Protein AF-A0A1Y2T553-F1 (afdb_monomer_lite)

Foldseek 3Di:
DAADDDKDWDWDADPPPRFIWIWIDGHPDIFTAADPVQVPDQDDDPVNPDADAVQRVQVQQARPVRGDGGQAGSNDDAFDKHKHKAFFQAWDADPVQQKIWGWGADPVRDTDTAIAHHDCPVPDGGGDIFMWMWGWHDHNNRGTDTPQVVCCVVVVGGYHRVVTGDD

Radius of gyration: 16.82 Å; chains: 1; bounding box: 37×35×46 Å

Structure (mmCIF, N/CA/C/O backbone):
data_AF-A0A1Y2T553-F1
#
_entry.id   AF-A0A1Y2T553-F1
#
loop_
_atom_site.group_PDB
_atom_site.id
_atom_site.type_symbol
_atom_site.label_atom_id
_atom_site.label_alt_id
_atom_site.label_comp_id
_atom_site.label_asym_id
_atom_site.label_entity_id
_atom_site.label_seq_id
_atom_site.pdbx_PDB_ins_code
_atom_site.Cartn_x
_atom_site.Cartn_y
_atom_site.Cartn_z
_atom_site.occupancy
_atom_site.B_iso_or_equiv
_atom_site.auth_seq_id
_atom_site.auth_comp_id
_atom_site.auth_asym_id
_atom_site.auth_atom_id
_atom_site.pdbx_PDB_model_num
ATOM 1 N N . MET A 1 1 ? 8.864 -17.527 -0.844 1.00 44.66 1 MET A N 1
ATOM 2 C CA . MET A 1 1 ? 8.973 -18.621 -1.844 1.00 44.66 1 MET A CA 1
ATOM 3 C C . MET A 1 1 ? 9.133 -17.914 -3.180 1.00 44.66 1 MET A C 1
ATOM 5 O O . MET A 1 1 ? 8.291 -17.077 -3.463 1.00 44.66 1 MET A O 1
ATOM 9 N N . VAL A 1 2 ? 10.220 -18.113 -3.931 1.00 52.53 2 VAL A N 1
ATOM 10 C CA . VAL A 1 2 ? 10.391 -17.412 -5.221 1.00 52.53 2 VAL A CA 1
ATOM 11 C C . VAL A 1 2 ? 9.337 -17.953 -6.202 1.00 52.53 2 VAL A C 1
ATOM 13 O O . VAL A 1 2 ? 9.179 -19.175 -6.240 1.00 52.53 2 VAL A O 1
ATOM 16 N N . PRO A 1 3 ? 8.598 -17.112 -6.950 1.00 54.47 3 PRO A N 1
ATOM 17 C CA . PRO A 1 3 ? 7.570 -17.597 -7.869 1.00 54.47 3 PRO A CA 1
ATOM 18 C C . PRO A 1 3 ? 8.166 -18.539 -8.921 1.00 54.47 3 PRO A C 1
ATOM 20 O O . PRO A 1 3 ? 9.228 -18.266 -9.481 1.00 54.47 3 PRO A O 1
ATOM 23 N N . GLU A 1 4 ? 7.484 -19.649 -9.201 1.00 54.62 4 GLU A N 1
ATOM 24 C CA . GLU A 1 4 ? 7.890 -20.579 -10.254 1.00 54.62 4 GLU A CA 1
ATOM 25 C C . GLU A 1 4 ? 7.646 -19.961 -11.643 1.00 54.62 4 GLU A C 1
ATOM 27 O O . GLU A 1 4 ? 6.524 -19.597 -11.993 1.00 54.62 4 GLU A O 1
ATOM 32 N N . GLY A 1 5 ? 8.705 -19.862 -12.450 1.00 62.41 5 GLY A N 1
ATOM 33 C CA . GLY A 1 5 ? 8.645 -19.438 -13.851 1.00 62.41 5 GLY A CA 1
ATOM 34 C C . GLY A 1 5 ? 9.833 -18.566 -14.248 1.00 62.41 5 GLY A C 1
ATOM 35 O O . GLY A 1 5 ? 10.264 -17.704 -13.490 1.00 62.41 5 GLY A O 1
ATOM 36 N N . THR A 1 6 ? 10.386 -18.785 -15.443 1.00 72.56 6 THR A N 1
ATOM 37 C CA . THR A 1 6 ? 11.399 -17.879 -16.002 1.00 72.56 6 THR A CA 1
ATOM 38 C C . THR A 1 6 ? 10.737 -16.537 -16.319 1.00 72.56 6 THR A C 1
ATOM 40 O O . THR A 1 6 ? 9.750 -16.551 -17.060 1.00 72.56 6 THR A O 1
ATOM 43 N N . PRO A 1 7 ? 11.254 -15.404 -15.805 1.00 82.06 7 PRO A N 1
ATOM 44 C CA . PRO A 1 7 ? 10.735 -14.086 -16.146 1.00 82.06 7 PRO A CA 1
ATOM 45 C C . PRO A 1 7 ? 10.694 -13.874 -17.665 1.00 82.06 7 PRO A C 1
ATOM 47 O O . PRO A 1 7 ? 11.677 -14.152 -18.356 1.00 82.06 7 PRO A O 1
ATOM 50 N N . GLN A 1 8 ? 9.560 -13.409 -18.192 1.00 85.75 8 GLN A N 1
ATOM 51 C CA . GLN A 1 8 ? 9.390 -13.119 -19.622 1.00 85.75 8 GLN A CA 1
ATOM 52 C C . GLN A 1 8 ? 9.132 -11.633 -19.830 1.00 85.75 8 GLN A C 1
ATOM 54 O O . GLN A 1 8 ? 8.136 -11.107 -19.342 1.00 85.75 8 GLN A O 1
ATOM 59 N N . GLU A 1 9 ? 10.012 -10.967 -20.573 1.00 92.06 9 GLU A N 1
ATOM 60 C CA . GLU A 1 9 ? 9.889 -9.542 -20.880 1.00 92.06 9 GLU A CA 1
ATOM 61 C C . GLU A 1 9 ? 9.101 -9.307 -22.177 1.00 92.06 9 GLU A C 1
ATOM 63 O O . GLU A 1 9 ? 9.293 -10.001 -23.179 1.00 92.06 9 GLU A O 1
ATOM 68 N N . PHE A 1 10 ? 8.221 -8.308 -22.172 1.00 92.12 10 PHE A N 1
ATOM 69 C CA . PHE A 1 10 ? 7.458 -7.870 -23.338 1.00 92.12 10 PHE A CA 1
ATOM 70 C C . PHE A 1 10 ? 7.090 -6.387 -23.232 1.00 92.12 10 PHE A C 1
ATOM 72 O O . PHE A 1 10 ? 7.221 -5.755 -22.187 1.00 92.12 10 PHE A O 1
ATOM 79 N N . THR A 1 11 ? 6.623 -5.805 -24.336 1.00 92.06 11 THR A N 1
ATOM 80 C CA . THR A 1 11 ? 6.184 -4.405 -24.378 1.00 92.06 11 THR A CA 1
ATOM 81 C C . THR A 1 11 ? 4.665 -4.324 -24.357 1.00 92.06 11 THR A C 1
ATOM 83 O O . THR A 1 11 ? 3.994 -4.921 -25.200 1.00 92.06 11 THR A O 1
ATOM 86 N N . LEU A 1 12 ? 4.128 -3.529 -23.436 1.00 88.00 12 LEU A N 1
ATOM 87 C CA . LEU A 1 12 ? 2.725 -3.138 -23.414 1.00 88.00 12 LEU A CA 1
ATOM 88 C C . LEU A 1 12 ? 2.549 -1.772 -24.076 1.00 88.00 12 LEU A C 1
ATOM 90 O O . LEU A 1 12 ? 3.402 -0.889 -23.968 1.00 88.00 12 LEU A O 1
ATOM 94 N N . TYR A 1 13 ? 1.420 -1.604 -24.759 1.00 84.75 13 TYR A N 1
ATOM 95 C CA . TYR A 1 13 ? 1.032 -0.350 -25.390 1.00 84.75 13 TYR A CA 1
ATOM 96 C C . TYR A 1 13 ? -0.208 0.201 -24.697 1.00 84.75 13 TYR A C 1
ATOM 98 O O . TYR A 1 13 ? -1.275 -0.421 -24.737 1.00 84.75 13 TYR A O 1
ATOM 106 N N . ARG A 1 14 ? -0.080 1.367 -24.063 1.00 80.69 14 ARG A N 1
ATOM 107 C CA . ARG A 1 14 ? -1.220 2.035 -23.446 1.00 80.69 14 ARG A CA 1
ATOM 108 C C . ARG A 1 14 ? -2.020 2.744 -24.532 1.00 80.69 14 ARG A C 1
ATOM 110 O O . ARG A 1 14 ? -1.573 3.708 -25.140 1.00 80.69 14 ARG A O 1
ATOM 117 N N . MET A 1 15 ? -3.226 2.245 -24.785 1.00 76.94 15 MET A N 1
ATOM 118 C CA . MET A 1 15 ? -4.071 2.707 -25.893 1.00 76.94 15 MET A CA 1
ATOM 119 C C . MET A 1 15 ? -4.522 4.174 -25.770 1.00 76.94 15 MET A C 1
ATOM 121 O O . MET A 1 15 ? -4.879 4.769 -26.781 1.00 76.94 15 MET A O 1
ATOM 125 N N . GLN A 1 16 ? -4.539 4.748 -24.560 1.00 76.94 16 GLN A N 1
ATOM 126 C CA . GLN A 1 16 ? -5.024 6.115 -24.317 1.00 76.94 16 GLN A CA 1
ATOM 127 C C . GLN A 1 16 ? -4.058 7.203 -24.803 1.00 76.94 16 GLN A C 1
ATOM 129 O O . GLN A 1 16 ? -4.501 8.193 -25.377 1.00 76.94 16 GLN A O 1
ATOM 134 N N . ASP A 1 17 ? -2.757 7.025 -24.582 1.00 80.75 17 ASP A N 1
ATOM 135 C CA . ASP A 1 17 ? -1.713 8.034 -24.818 1.00 80.75 17 ASP A CA 1
ATOM 136 C C . ASP A 1 17 ? -0.583 7.526 -25.734 1.00 80.75 17 ASP A C 1
ATOM 138 O O . ASP A 1 17 ? 0.289 8.288 -26.150 1.00 80.75 17 ASP A O 1
ATOM 142 N N . GLY A 1 18 ? -0.612 6.242 -26.094 1.00 80.38 18 GLY A N 1
ATOM 143 C CA . GLY A 1 18 ? 0.370 5.596 -26.951 1.00 80.38 18 GLY A CA 1
ATOM 144 C C . GLY A 1 18 ? 1.716 5.324 -26.285 1.00 80.38 18 GLY A C 1
ATOM 145 O O . GLY A 1 18 ? 2.686 5.008 -26.985 1.00 80.38 18 GLY A O 1
ATOM 146 N N . VAL A 1 19 ? 1.788 5.433 -24.956 1.00 85.00 19 VAL A N 1
ATOM 147 C CA . VAL A 1 19 ? 3.001 5.150 -24.188 1.00 85.00 19 VAL A CA 1
ATOM 148 C C . VAL A 1 19 ? 3.319 3.656 -24.258 1.00 85.00 19 VAL A C 1
ATOM 150 O O . VAL A 1 19 ? 2.448 2.791 -24.126 1.00 85.00 19 VAL A O 1
ATOM 153 N N . ARG A 1 20 ? 4.598 3.352 -24.489 1.00 88.25 20 ARG A N 1
ATOM 154 C CA . ARG A 1 20 ? 5.142 1.993 -24.452 1.00 88.25 20 ARG A CA 1
ATOM 155 C C . ARG A 1 20 ? 5.819 1.777 -23.114 1.00 88.25 20 ARG A C 1
ATOM 157 O O . ARG A 1 20 ? 6.698 2.555 -22.758 1.00 88.25 20 ARG A O 1
ATOM 164 N N . VAL A 1 21 ? 5.448 0.706 -22.428 1.00 91.44 21 VAL A N 1
ATOM 165 C CA . VAL A 1 21 ? 6.099 0.296 -21.182 1.00 91.44 21 VAL A CA 1
ATOM 166 C C . VAL A 1 21 ? 6.647 -1.114 -21.328 1.00 91.44 21 VAL A C 1
ATOM 168 O O . VAL A 1 21 ? 6.039 -1.963 -21.986 1.00 91.44 21 VAL A O 1
ATOM 171 N N . THR A 1 22 ? 7.810 -1.356 -20.736 1.00 93.19 22 THR A N 1
ATOM 172 C CA . THR A 1 22 ? 8.370 -2.702 -20.623 1.00 93.19 22 THR A CA 1
ATOM 173 C C . THR A 1 22 ? 7.737 -3.382 -19.420 1.00 93.19 22 THR A C 1
ATOM 175 O O . THR A 1 22 ? 7.658 -2.793 -18.345 1.00 93.19 22 THR A O 1
ATOM 178 N N . ALA A 1 23 ? 7.279 -4.612 -19.602 1.00 93.75 23 ALA A N 1
ATOM 179 C CA . ALA A 1 23 ? 6.692 -5.420 -18.552 1.00 93.75 23 ALA A CA 1
ATOM 180 C C . ALA A 1 23 ? 7.369 -6.787 -18.487 1.00 93.75 23 ALA A C 1
ATOM 182 O O . ALA A 1 23 ? 7.874 -7.292 -19.490 1.00 93.75 23 ALA A O 1
ATOM 183 N N . VAL A 1 24 ? 7.360 -7.382 -17.301 1.00 94.00 24 VAL A N 1
ATOM 184 C CA . VAL A 1 24 ? 7.882 -8.717 -17.032 1.00 94.00 24 VAL A CA 1
ATOM 185 C C . VAL A 1 24 ? 6.770 -9.559 -16.445 1.00 94.00 24 VAL A C 1
ATOM 187 O O . VAL A 1 24 ? 6.145 -9.178 -15.457 1.00 94.00 24 VAL A O 1
ATOM 190 N N . GLN A 1 25 ? 6.535 -10.724 -17.031 1.00 92.12 25 GLN A N 1
ATOM 191 C CA . GLN A 1 25 ? 5.701 -11.742 -16.419 1.00 92.12 25 GLN A CA 1
ATOM 192 C C . GLN A 1 25 ? 6.552 -12.625 -15.512 1.00 92.12 25 GLN A C 1
ATOM 194 O O . GLN A 1 25 ? 7.535 -13.215 -15.963 1.00 92.12 25 GLN A O 1
ATOM 199 N N . VAL A 1 26 ? 6.134 -12.747 -14.255 1.00 89.00 26 VAL A N 1
ATOM 200 C CA . VAL A 1 26 ? 6.705 -13.647 -13.253 1.00 89.00 26 VAL A CA 1
ATOM 201 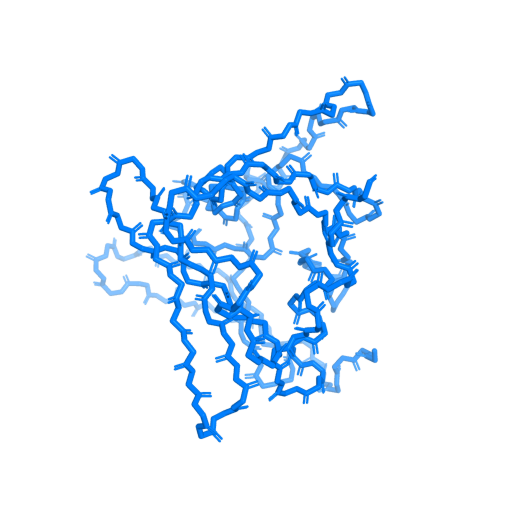C C . VAL A 1 26 ? 5.571 -14.524 -12.726 1.00 89.00 26 VAL A C 1
ATOM 203 O O . VAL A 1 26 ? 4.665 -14.045 -12.044 1.00 89.00 26 VAL A O 1
ATOM 206 N N . GLY A 1 27 ? 5.597 -15.811 -13.076 1.00 87.00 27 GLY A N 1
ATOM 207 C CA . GLY A 1 27 ? 4.483 -16.720 -12.807 1.00 87.00 27 GLY A CA 1
ATOM 208 C C . GLY A 1 27 ? 3.186 -16.244 -13.477 1.00 87.00 27 GLY A C 1
ATOM 209 O O . GLY A 1 27 ? 3.113 -16.091 -14.699 1.00 87.00 27 GLY A O 1
ATOM 210 N N . ASP A 1 28 ? 2.158 -16.011 -12.668 1.00 87.56 28 ASP A N 1
ATOM 211 C CA . ASP A 1 28 ? 0.833 -15.520 -13.062 1.00 87.56 28 ASP A CA 1
ATOM 212 C C . ASP A 1 28 ? 0.697 -13.986 -13.022 1.00 87.56 28 ASP A C 1
ATOM 214 O O . ASP A 1 28 ? -0.342 -13.450 -13.409 1.00 87.56 28 ASP A O 1
ATOM 218 N N . ARG A 1 29 ? 1.731 -13.272 -12.566 1.00 89.50 29 ARG A N 1
ATOM 219 C CA . ARG A 1 29 ? 1.710 -11.819 -12.370 1.00 89.50 29 ARG A CA 1
ATOM 220 C C . ARG A 1 29 ? 2.525 -11.099 -13.434 1.00 89.50 29 ARG A C 1
ATOM 222 O O . ARG A 1 29 ? 3.538 -11.603 -13.915 1.00 89.50 29 ARG A O 1
ATOM 229 N N . VAL A 1 30 ? 2.082 -9.894 -13.780 1.00 92.12 30 VAL A N 1
ATOM 230 C CA . VAL A 1 30 ? 2.759 -8.993 -14.715 1.00 92.12 30 VAL A CA 1
ATOM 231 C C . VAL A 1 30 ? 3.164 -7.733 -13.968 1.00 92.12 30 VAL A C 1
ATOM 233 O O . VAL A 1 30 ? 2.332 -7.096 -13.328 1.00 92.12 30 VAL A O 1
ATOM 236 N N . PHE A 1 31 ? 4.434 -7.377 -14.085 1.00 93.50 31 PHE A N 1
ATOM 237 C CA . PHE A 1 31 ? 5.059 -6.240 -13.428 1.00 93.50 31 PHE A CA 1
ATOM 238 C C . PHE A 1 31 ? 5.530 -5.260 -14.494 1.00 93.50 31 PHE A C 1
ATOM 240 O O . PHE A 1 31 ? 6.108 -5.676 -15.497 1.00 93.50 31 PHE A O 1
ATOM 247 N N . ILE A 1 32 ? 5.291 -3.966 -14.305 1.00 93.88 32 ILE A N 1
ATOM 248 C CA . ILE A 1 32 ? 5.834 -2.929 -15.186 1.00 93.88 32 ILE A CA 1
ATOM 249 C C . ILE A 1 32 ? 7.218 -2.545 -14.661 1.00 93.88 32 ILE A C 1
ATOM 251 O O . ILE A 1 32 ? 7.376 -2.327 -13.461 1.00 93.88 32 ILE A O 1
ATOM 255 N N . LYS A 1 33 ? 8.215 -2.471 -15.549 1.00 92.75 33 LYS A N 1
ATOM 256 C CA . LYS A 1 33 ? 9.548 -1.984 -15.182 1.00 92.75 33 LYS A CA 1
ATOM 257 C C . LYS A 1 33 ? 9.523 -0.465 -14.989 1.00 92.75 33 LYS A C 1
ATOM 259 O O . LYS A 1 33 ? 8.946 0.221 -15.840 1.00 92.75 33 LYS A O 1
ATOM 264 N N . PRO A 1 34 ? 10.186 0.059 -13.944 1.00 93.06 34 PRO A N 1
ATOM 265 C CA . PRO A 1 34 ? 10.370 1.495 -13.787 1.00 93.06 34 PRO A CA 1
ATOM 266 C C . PRO A 1 34 ? 11.176 2.075 -14.954 1.00 93.06 34 PRO A C 1
ATOM 268 O O . PRO A 1 34 ? 12.003 1.406 -15.584 1.00 93.06 34 PRO A O 1
ATOM 271 N N . SER A 1 35 ? 10.949 3.351 -15.241 1.00 91.62 35 SER A N 1
ATOM 272 C CA . SER A 1 35 ? 11.842 4.138 -16.080 1.00 91.62 35 SER A CA 1
ATOM 273 C C . SER A 1 35 ? 13.211 4.287 -15.402 1.00 91.62 35 SER A C 1
ATOM 275 O O . SER A 1 35 ? 13.299 4.311 -14.172 1.00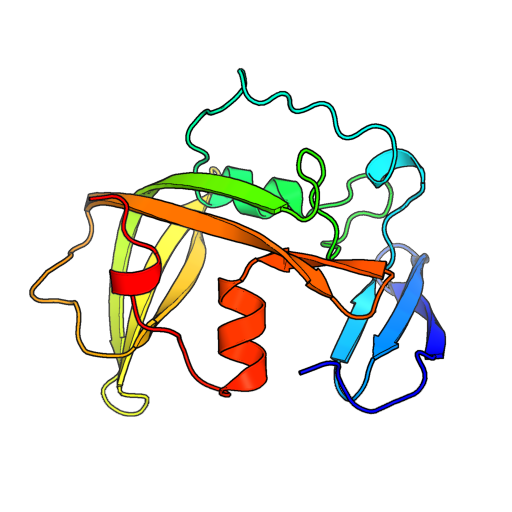 91.62 35 SER A O 1
ATOM 277 N N . PRO A 1 36 ? 14.306 4.464 -16.167 1.00 90.06 36 PRO A N 1
ATOM 278 C CA . PRO A 1 36 ? 15.621 4.724 -15.583 1.00 90.06 36 PRO A CA 1
ATOM 279 C C . PRO A 1 36 ? 15.664 5.953 -14.668 1.00 90.06 36 PRO A C 1
ATOM 281 O O . PRO A 1 36 ? 16.547 6.042 -13.828 1.00 90.06 36 PRO A O 1
ATOM 284 N N . GLN A 1 37 ? 14.758 6.918 -14.862 1.00 89.25 37 GLN A N 1
ATOM 285 C CA . GLN A 1 37 ? 14.647 8.121 -14.039 1.00 89.25 37 GLN A CA 1
ATOM 286 C C . GLN A 1 37 ? 14.014 7.829 -12.679 1.00 89.25 37 GLN A C 1
ATOM 288 O O . GLN A 1 37 ? 14.456 8.408 -11.694 1.00 89.25 37 GLN A O 1
ATOM 293 N N . HIS A 1 38 ? 13.015 6.944 -12.630 1.00 89.75 38 HIS A N 1
ATOM 294 C CA . HIS A 1 38 ? 12.395 6.498 -11.380 1.00 89.75 38 HIS A CA 1
ATOM 295 C C . HIS A 1 38 ? 13.336 5.596 -10.585 1.00 89.75 38 HIS A C 1
ATOM 297 O O . HIS A 1 38 ? 13.541 5.810 -9.400 1.00 89.75 38 HIS A O 1
ATOM 303 N N . ALA A 1 39 ? 14.015 4.677 -11.275 1.00 84.25 39 ALA A N 1
ATOM 304 C CA . ALA A 1 39 ? 15.020 3.810 -10.665 1.00 84.25 39 ALA A CA 1
ATOM 305 C C . ALA A 1 39 ? 16.316 4.555 -10.259 1.00 84.25 39 ALA A C 1
ATOM 307 O O . ALA A 1 39 ? 17.223 3.956 -9.674 1.00 84.25 39 ALA A O 1
ATOM 308 N N . ALA A 1 40 ? 16.471 5.839 -10.615 1.00 78.38 40 ALA A N 1
ATOM 309 C CA . ALA A 1 40 ? 17.682 6.600 -10.324 1.00 78.38 40 ALA A CA 1
ATOM 310 C C . ALA A 1 40 ? 17.691 7.154 -8.891 1.00 78.38 40 ALA A C 1
ATOM 312 O O . ALA A 1 40 ? 16.814 7.908 -8.499 1.00 78.38 40 ALA A O 1
ATOM 313 N N . VAL A 1 41 ? 18.780 6.846 -8.176 1.00 64.56 41 VAL A N 1
ATOM 314 C CA . VAL A 1 41 ? 19.186 7.339 -6.844 1.00 64.56 41 VAL A CA 1
ATOM 315 C C . VAL A 1 41 ? 18.044 7.436 -5.834 1.00 64.56 41 VAL A C 1
ATOM 317 O O . VAL A 1 41 ? 17.489 8.500 -5.566 1.00 64.56 41 VAL A O 1
ATOM 320 N N . LYS A 1 42 ? 17.833 6.309 -5.166 1.00 77.00 42 LYS A N 1
ATOM 321 C CA . LYS A 1 42 ? 17.103 6.202 -3.909 1.00 77.00 42 LYS A CA 1
ATOM 322 C C . LYS A 1 42 ? 17.871 6.999 -2.865 1.00 77.00 42 LYS A C 1
ATOM 324 O O . LYS A 1 42 ? 19.064 6.785 -2.647 1.00 77.00 42 LYS A O 1
ATOM 329 N N . SER A 1 43 ? 17.232 8.028 -2.324 1.00 61.41 43 SER A N 1
ATOM 330 C CA . SER A 1 43 ? 17.934 9.093 -1.592 1.00 61.41 43 SER A CA 1
ATOM 331 C C . SER A 1 43 ? 17.764 9.016 -0.077 1.00 61.41 43 SER A C 1
ATOM 333 O O . SER A 1 43 ? 18.303 9.856 0.648 1.00 61.41 43 SER A O 1
ATOM 335 N N . ARG A 1 44 ? 17.042 8.006 0.415 1.00 68.94 44 ARG A N 1
ATOM 336 C CA . ARG A 1 44 ? 16.682 7.913 1.821 1.00 68.94 44 ARG A CA 1
ATOM 337 C C . ARG A 1 44 ? 17.839 7.383 2.655 1.00 68.94 44 ARG A C 1
ATOM 339 O O . ARG A 1 44 ? 18.417 6.332 2.399 1.00 68.94 44 ARG A O 1
ATOM 346 N N . THR A 1 45 ? 18.159 8.118 3.708 1.00 60.81 45 THR A N 1
ATOM 347 C CA . THR A 1 45 ? 19.066 7.672 4.760 1.00 60.81 45 THR A CA 1
ATOM 348 C C . THR A 1 45 ? 18.268 7.193 5.971 1.00 60.81 45 THR A C 1
ATOM 350 O O . THR A 1 45 ? 17.106 7.552 6.163 1.00 60.81 45 THR A O 1
ATOM 353 N N . ALA A 1 46 ? 18.903 6.433 6.867 1.00 59.34 46 ALA A N 1
ATOM 354 C CA . ALA A 1 46 ? 18.279 6.026 8.130 1.00 59.34 46 ALA A CA 1
ATOM 355 C C . ALA A 1 46 ? 17.806 7.218 8.999 1.00 59.34 46 ALA A C 1
ATOM 357 O O . ALA A 1 46 ? 16.956 7.041 9.870 1.00 59.34 46 ALA A O 1
ATOM 358 N N . ALA A 1 47 ? 18.336 8.427 8.770 1.00 57.59 47 ALA A N 1
ATOM 359 C CA . ALA A 1 47 ? 17.912 9.650 9.451 1.00 57.59 47 ALA A CA 1
ATOM 360 C C . ALA A 1 47 ? 16.592 10.230 8.903 1.00 57.59 47 ALA A C 1
ATOM 362 O O . ALA A 1 47 ? 15.952 11.022 9.591 1.00 57.59 47 ALA A O 1
ATOM 363 N N . ASP A 1 48 ? 16.147 9.795 7.722 1.00 64.69 48 ASP A N 1
ATOM 364 C CA . ASP A 1 48 ? 14.938 10.275 7.045 1.00 64.69 48 ASP A CA 1
ATOM 365 C C . ASP A 1 48 ? 13.693 9.457 7.427 1.00 64.69 48 ASP A C 1
ATOM 367 O O . ASP A 1 48 ? 12.715 9.396 6.679 1.00 64.69 48 ASP A O 1
ATOM 371 N N . GLN A 1 49 ? 13.693 8.791 8.587 1.00 66.50 49 GLN A N 1
ATOM 372 C CA . GLN A 1 49 ? 12.519 8.083 9.105 1.00 66.50 49 GLN A CA 1
ATOM 373 C C . GLN A 1 49 ? 11.396 9.065 9.470 1.00 66.50 49 GLN A C 1
ATOM 375 O O . GLN A 1 49 ? 11.252 9.500 10.610 1.00 66.50 49 GLN A O 1
ATOM 380 N N . HIS A 1 50 ? 10.570 9.387 8.482 1.00 83.88 50 HIS A N 1
ATOM 381 C CA . HIS A 1 50 ? 9.296 10.069 8.640 1.00 83.88 50 HIS A CA 1
ATOM 382 C C . HIS A 1 50 ? 8.142 9.096 8.382 1.00 83.88 50 HIS A C 1
ATOM 384 O O . HIS A 1 50 ? 8.283 8.131 7.625 1.00 83.88 50 HIS A O 1
ATOM 390 N N . TYR A 1 51 ? 7.009 9.361 9.032 1.00 93.06 51 TYR A N 1
ATOM 391 C CA . TYR A 1 51 ? 5.758 8.677 8.734 1.00 93.06 51 TYR A CA 1
ATOM 392 C C . TYR A 1 51 ? 5.196 9.199 7.412 1.00 93.06 51 TYR A C 1
ATOM 394 O O . TYR A 1 51 ? 5.068 10.411 7.244 1.00 93.06 51 TYR A O 1
ATOM 402 N N . LEU A 1 52 ? 4.851 8.284 6.515 1.00 95.25 52 LEU A N 1
ATOM 403 C CA . LEU A 1 52 ? 4.073 8.558 5.314 1.00 95.25 52 LEU A CA 1
ATOM 404 C C . LEU A 1 52 ? 2.573 8.495 5.624 1.00 95.25 52 LEU A C 1
ATOM 406 O O . LEU A 1 52 ? 2.146 7.754 6.514 1.00 95.25 52 LEU A O 1
ATOM 410 N N . THR A 1 53 ? 1.766 9.219 4.854 1.00 96.88 53 THR A N 1
ATOM 411 C CA . THR A 1 53 ? 0.351 8.859 4.676 1.00 96.88 53 THR A CA 1
ATOM 412 C C . THR A 1 53 ? 0.229 7.672 3.714 1.00 96.88 53 THR A C 1
ATOM 414 O O . THR A 1 53 ? 1.191 7.309 3.030 1.00 96.88 53 THR A O 1
ATOM 417 N N . MET A 1 54 ? -0.948 7.057 3.612 1.00 96.81 54 MET A N 1
ATOM 418 C CA . MET A 1 54 ? -1.185 6.022 2.600 1.00 96.81 54 MET A CA 1
ATOM 419 C C . MET A 1 54 ? -1.125 6.580 1.178 1.00 96.81 54 MET A C 1
ATOM 421 O O . MET A 1 54 ? -0.674 5.888 0.268 1.00 96.81 54 MET A O 1
ATOM 425 N N . ALA A 1 55 ? -1.504 7.845 0.995 1.00 96.38 55 ALA A N 1
ATOM 426 C CA . ALA A 1 55 ? -1.346 8.542 -0.275 1.00 96.38 55 ALA A CA 1
ATOM 427 C C . ALA A 1 55 ? 0.133 8.744 -0.634 1.00 96.38 55 ALA A C 1
ATOM 429 O O . ALA A 1 55 ? 0.528 8.515 -1.776 1.00 96.38 55 ALA A O 1
ATOM 430 N N . ASP A 1 56 ? 0.972 9.108 0.340 1.00 95.62 56 ASP A N 1
ATOM 431 C CA . ASP A 1 56 ? 2.415 9.214 0.113 1.00 95.62 56 ASP A CA 1
ATOM 432 C C . ASP A 1 56 ? 3.034 7.856 -0.212 1.00 95.62 56 ASP A C 1
ATOM 434 O O . ASP A 1 56 ? 3.890 7.783 -1.089 1.00 95.62 56 ASP A O 1
ATOM 438 N N . LEU A 1 57 ? 2.571 6.775 0.426 1.00 95.56 57 LEU A N 1
ATOM 439 C CA . LEU A 1 57 ? 2.980 5.422 0.054 1.00 95.56 57 LEU A CA 1
ATOM 440 C C . LEU A 1 57 ? 2.586 5.084 -1.391 1.00 95.56 57 LEU A C 1
ATOM 442 O O . LEU A 1 57 ? 3.419 4.574 -2.131 1.00 95.56 57 LEU A O 1
ATOM 446 N N . GLN A 1 58 ? 1.354 5.377 -1.816 1.00 94.81 58 GLN A N 1
ATOM 447 C CA . GLN A 1 58 ? 0.933 5.136 -3.202 1.00 94.81 58 GLN A CA 1
ATOM 448 C C . GLN A 1 58 ? 1.842 5.880 -4.194 1.00 94.81 58 GLN A C 1
ATOM 450 O O . GLN A 1 58 ? 2.253 5.314 -5.203 1.00 94.81 58 GLN A O 1
ATOM 455 N N . ARG A 1 59 ? 2.229 7.123 -3.878 1.00 93.88 59 ARG A N 1
ATOM 456 C CA . ARG A 1 59 ? 3.149 7.920 -4.708 1.00 93.88 59 ARG A CA 1
ATOM 457 C C . ARG A 1 59 ? 4.540 7.308 -4.833 1.00 93.88 59 ARG A C 1
ATOM 459 O O . ARG A 1 59 ? 5.179 7.536 -5.852 1.00 93.88 59 ARG A O 1
ATOM 466 N N . GLN A 1 60 ? 4.997 6.522 -3.856 1.00 94.25 60 GLN A N 1
ATOM 467 C CA . GLN A 1 60 ? 6.281 5.815 -3.957 1.00 94.25 60 GLN A CA 1
ATOM 468 C C . GLN A 1 60 ? 6.292 4.800 -5.102 1.00 94.25 60 GLN A C 1
ATOM 470 O O . GLN A 1 60 ? 7.348 4.563 -5.676 1.00 94.25 60 GLN A O 1
ATOM 475 N N . PHE A 1 61 ? 5.133 4.232 -5.442 1.00 95.06 61 PHE A N 1
ATOM 476 C CA . PHE A 1 61 ? 4.992 3.292 -6.550 1.00 95.06 61 PHE A CA 1
ATOM 477 C C . PHE A 1 61 ? 4.716 3.977 -7.889 1.00 95.06 61 PHE A C 1
ATOM 479 O O . PHE A 1 61 ? 4.821 3.328 -8.920 1.00 95.06 61 PHE A O 1
ATOM 486 N N . TYR A 1 62 ? 4.366 5.263 -7.922 1.00 94.31 62 TYR A N 1
ATOM 487 C CA . TYR A 1 62 ? 4.006 5.932 -9.170 1.00 94.31 62 TYR A CA 1
ATOM 488 C C . TYR A 1 62 ? 5.243 6.446 -9.912 1.00 94.31 62 TYR A C 1
ATOM 490 O O . TYR A 1 62 ? 5.947 7.321 -9.412 1.00 94.31 62 TYR A O 1
ATOM 498 N N . ASP A 1 63 ? 5.460 5.972 -11.141 1.00 93.94 63 ASP A N 1
ATOM 499 C CA . ASP A 1 63 ? 6.490 6.504 -12.033 1.00 93.94 63 ASP A CA 1
ATOM 500 C C . ASP A 1 63 ? 5.908 7.634 -12.905 1.00 93.94 63 ASP A C 1
ATOM 502 O O . ASP A 1 63 ? 5.152 7.365 -13.849 1.00 93.94 63 ASP A O 1
ATOM 506 N N . PRO A 1 64 ? 6.277 8.909 -12.669 1.00 91.94 64 PRO A N 1
ATOM 507 C CA . PRO A 1 64 ? 5.744 10.038 -13.426 1.00 91.94 64 PRO A CA 1
ATOM 508 C C . PRO A 1 64 ? 6.278 10.126 -14.863 1.00 91.94 64 PRO A C 1
ATOM 510 O O . PRO A 1 64 ? 5.668 10.799 -15.694 1.00 91.94 64 PRO A O 1
ATOM 513 N N . THR A 1 65 ? 7.398 9.471 -15.181 1.00 91.50 65 THR A N 1
ATOM 514 C CA . THR A 1 65 ? 8.011 9.493 -16.519 1.00 91.50 65 THR A CA 1
ATOM 515 C C . THR A 1 65 ? 7.173 8.699 -17.510 1.00 91.50 65 THR A C 1
ATOM 517 O O . THR A 1 65 ? 6.998 9.114 -18.658 1.00 91.50 65 THR A O 1
ATOM 520 N N . ILE A 1 66 ? 6.652 7.553 -17.068 1.00 91.69 66 ILE A N 1
ATOM 521 C CA . ILE A 1 66 ? 5.788 6.683 -17.877 1.00 91.69 66 ILE A CA 1
ATOM 522 C C . ILE A 1 66 ? 4.314 6.751 -17.463 1.00 91.69 66 ILE A C 1
ATOM 524 O O . ILE A 1 66 ? 3.459 6.242 -18.188 1.00 91.69 66 ILE A O 1
ATOM 528 N N . GLY A 1 67 ? 3.988 7.405 -16.350 1.00 91.50 67 GLY A N 1
ATOM 529 C CA . GLY A 1 67 ? 2.628 7.670 -15.889 1.00 91.50 67 GLY A CA 1
ATOM 530 C C . GLY A 1 67 ? 1.860 6.422 -15.454 1.00 91.50 67 GLY A C 1
ATOM 531 O O . GLY A 1 67 ? 0.706 6.265 -15.846 1.00 91.50 67 GLY A O 1
ATOM 532 N N . VAL A 1 68 ? 2.509 5.502 -14.736 1.00 92.19 68 VAL A N 1
ATOM 533 C CA . VAL A 1 68 ? 1.908 4.271 -14.182 1.00 92.19 68 VAL A CA 1
ATOM 534 C C . VAL A 1 68 ? 2.554 3.901 -12.859 1.00 92.19 68 VAL A C 1
ATOM 536 O O . VAL A 1 68 ? 3.714 4.227 -12.626 1.00 92.19 68 VAL A O 1
ATOM 539 N N . ASP A 1 69 ? 1.818 3.141 -12.052 1.00 93.00 69 ASP A N 1
ATOM 540 C CA . ASP A 1 69 ? 2.388 2.456 -10.901 1.00 93.00 69 ASP A CA 1
ATOM 541 C C . ASP A 1 69 ? 3.331 1.325 -11.345 1.00 93.00 69 ASP A C 1
ATOM 543 O O . ASP A 1 69 ? 3.044 0.560 -12.274 1.00 93.00 69 ASP A O 1
ATOM 547 N N . VAL A 1 70 ? 4.458 1.221 -10.654 1.00 95.00 70 VAL A N 1
ATOM 548 C CA . VAL A 1 70 ? 5.523 0.238 -10.834 1.00 95.00 70 VAL A CA 1
ATOM 549 C C . VAL A 1 70 ? 5.858 -0.382 -9.485 1.00 95.00 70 VAL A C 1
ATOM 551 O O . VAL A 1 70 ? 5.706 0.252 -8.448 1.00 95.00 70 VAL A O 1
ATOM 554 N N . TYR A 1 71 ? 6.324 -1.628 -9.481 1.00 94.12 71 TYR A N 1
ATOM 555 C CA . TYR A 1 71 ? 6.778 -2.306 -8.262 1.00 94.12 71 TYR A CA 1
ATOM 556 C C . TYR A 1 71 ? 8.255 -1.998 -8.000 1.00 94.12 71 TYR A C 1
ATOM 558 O O . TYR A 1 71 ? 9.111 -2.874 -8.105 1.00 94.12 71 TYR A O 1
ATOM 566 N N . ASP A 1 72 ? 8.528 -0.719 -7.755 1.00 93.81 72 ASP A N 1
ATOM 567 C CA . ASP A 1 72 ? 9.830 -0.147 -7.414 1.00 93.81 72 ASP A CA 1
ATOM 568 C C . ASP A 1 72 ? 9.575 1.137 -6.613 1.00 93.81 72 ASP A C 1
ATOM 570 O O . ASP A 1 72 ? 8.957 2.069 -7.135 1.00 93.81 72 ASP A O 1
ATOM 574 N N . LEU A 1 73 ? 9.962 1.173 -5.335 1.00 93.94 73 LEU A N 1
ATOM 575 C CA . LEU A 1 73 ? 9.680 2.333 -4.488 1.00 93.94 73 LEU A CA 1
ATOM 576 C C . LEU A 1 73 ? 10.705 3.437 -4.767 1.00 93.94 73 LEU A C 1
ATOM 578 O O . LEU A 1 73 ? 11.909 3.198 -4.702 1.00 93.94 73 LEU A O 1
ATOM 582 N N . ALA A 1 74 ? 10.224 4.657 -5.016 1.00 92.06 74 ALA A N 1
ATOM 583 C CA . ALA A 1 74 ? 11.066 5.793 -5.395 1.00 92.06 74 ALA A CA 1
ATOM 584 C C . ALA A 1 74 ? 12.178 6.106 -4.373 1.00 92.06 74 ALA A C 1
ATOM 586 O O . ALA A 1 74 ? 13.325 6.346 -4.750 1.00 92.06 74 ALA A O 1
ATOM 587 N N . ASP A 1 75 ? 11.853 6.086 -3.077 1.00 91.12 75 ASP A N 1
ATOM 588 C CA . ASP A 1 75 ? 12.785 6.482 -2.015 1.00 91.12 75 ASP A CA 1
ATOM 589 C C . ASP A 1 75 ? 13.337 5.311 -1.192 1.00 91.12 75 ASP A C 1
ATOM 591 O O . ASP A 1 75 ? 14.114 5.551 -0.271 1.00 91.12 75 ASP A O 1
ATOM 595 N N . TYR A 1 76 ? 12.943 4.065 -1.459 1.00 91.56 76 TYR A N 1
ATOM 596 C CA . TYR A 1 76 ? 13.258 2.934 -0.579 1.00 91.56 76 TYR A CA 1
ATOM 597 C C . TYR A 1 76 ? 13.941 1.786 -1.308 1.00 91.56 76 TYR A C 1
ATOM 599 O O . TYR A 1 76 ? 13.683 1.562 -2.484 1.00 91.56 76 TYR A O 1
ATOM 607 N N . GLU A 1 77 ? 14.755 1.027 -0.575 1.00 91.88 77 GLU A N 1
ATOM 608 C CA . GLU A 1 77 ? 15.441 -0.177 -1.052 1.00 91.88 77 GLU A CA 1
ATOM 609 C C . GLU A 1 77 ? 15.026 -1.430 -0.254 1.00 91.88 77 GLU A C 1
ATOM 611 O O . GLU A 1 77 ? 14.575 -1.326 0.894 1.00 91.88 77 GLU A O 1
ATOM 616 N N . PRO A 1 78 ? 15.210 -2.651 -0.798 1.00 92.75 78 PRO A N 1
ATOM 617 C CA . PRO A 1 78 ? 14.988 -3.885 -0.059 1.00 92.75 78 PRO A CA 1
ATOM 618 C C . PRO 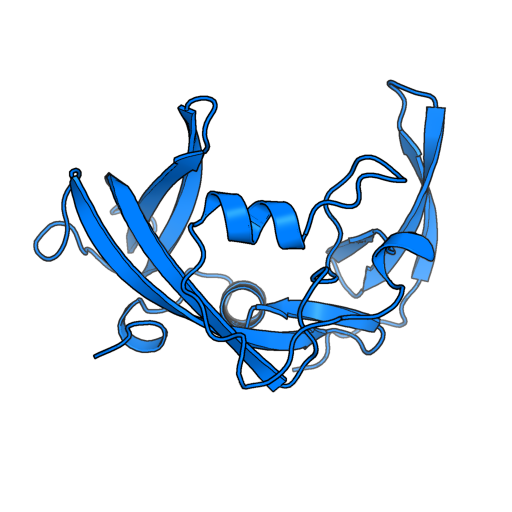A 1 78 ? 15.767 -3.914 1.259 1.00 92.75 78 PRO A C 1
ATOM 620 O O . PRO A 1 78 ? 16.981 -3.722 1.304 1.00 92.75 78 PRO A O 1
ATOM 623 N N . GLY A 1 79 ? 15.058 -4.206 2.348 1.00 92.38 79 GLY A N 1
ATOM 624 C CA . GLY A 1 79 ? 15.583 -4.153 3.713 1.00 92.38 79 GLY A CA 1
ATOM 625 C C . GLY A 1 79 ? 15.165 -2.904 4.490 1.00 92.38 79 GLY A C 1
ATOM 626 O O . GLY A 1 79 ? 15.181 -2.943 5.726 1.00 92.38 79 GLY A O 1
ATOM 627 N N . ASP A 1 80 ? 14.716 -1.847 3.811 1.00 92.75 80 ASP A N 1
ATOM 628 C CA . ASP A 1 80 ? 14.176 -0.666 4.473 1.00 92.75 80 ASP A CA 1
ATOM 629 C C . ASP A 1 80 ? 12.840 -0.940 5.168 1.00 92.75 80 ASP A C 1
ATOM 631 O O . ASP A 1 80 ? 12.105 -1.890 4.882 1.00 92.75 80 ASP A O 1
ATOM 635 N N . THR A 1 81 ? 12.515 -0.061 6.116 1.00 93.56 81 THR A N 1
ATOM 636 C CA . THR A 1 81 ? 11.212 -0.028 6.781 1.00 93.56 81 THR A CA 1
ATOM 637 C C . THR A 1 81 ? 10.443 1.213 6.357 1.00 93.56 81 THR A C 1
ATOM 639 O O . THR A 1 81 ? 10.900 2.341 6.555 1.00 93.56 81 THR A O 1
ATOM 642 N N . VAL A 1 82 ? 9.235 0.998 5.849 1.00 94.56 82 VAL A N 1
ATOM 643 C CA . VAL A 1 82 ? 8.250 2.043 5.590 1.00 94.56 82 VAL A CA 1
ATOM 644 C C . VAL A 1 82 ? 7.376 2.197 6.828 1.00 94.56 82 VAL A C 1
ATOM 646 O O . VAL A 1 82 ? 6.806 1.221 7.313 1.00 94.56 82 VAL A O 1
ATOM 649 N N . LEU A 1 83 ? 7.259 3.418 7.345 1.00 95.75 83 LEU A N 1
ATOM 650 C CA . LEU A 1 83 ? 6.366 3.745 8.452 1.00 95.75 83 LEU A CA 1
ATOM 651 C C . LEU A 1 83 ? 5.201 4.570 7.919 1.00 95.75 83 LEU A C 1
ATOM 653 O O . LEU A 1 83 ? 5.419 5.622 7.325 1.00 95.75 83 LEU A O 1
ATOM 657 N N . ILE A 1 84 ? 3.979 4.115 8.166 1.00 96.62 84 ILE A N 1
ATOM 658 C CA . ILE A 1 84 ? 2.752 4.832 7.829 1.00 96.62 84 ILE A CA 1
ATOM 659 C C . ILE A 1 84 ? 2.139 5.377 9.109 1.00 96.62 84 ILE A C 1
ATOM 661 O O . ILE A 1 84 ? 2.076 4.669 10.114 1.00 96.62 84 ILE A O 1
ATOM 665 N N . ARG A 1 85 ? 1.638 6.608 9.072 1.00 97.31 85 ARG A N 1
ATOM 666 C CA . ARG A 1 85 ? 0.709 7.124 10.075 1.00 97.31 85 ARG A CA 1
ATOM 667 C C . ARG A 1 85 ? -0.362 7.938 9.380 1.00 97.31 85 ARG A C 1
ATOM 669 O O . ARG A 1 85 ? -0.087 9.032 8.901 1.00 97.31 85 ARG A O 1
ATOM 676 N N . ASP A 1 86 ? -1.578 7.417 9.373 1.00 97.81 86 ASP A N 1
ATOM 677 C CA . ASP A 1 86 ? -2.663 8.023 8.613 1.00 97.81 86 ASP A CA 1
ATOM 678 C C . ASP A 1 86 ? -4.015 7.844 9.310 1.00 97.81 86 ASP A C 1
ATOM 680 O O . ASP A 1 86 ? -4.158 7.051 10.248 1.00 97.81 86 ASP A O 1
ATOM 684 N N . ARG A 1 87 ? -4.999 8.640 8.896 1.00 98.00 87 ARG A N 1
ATOM 685 C CA . ARG A 1 87 ? -6.348 8.658 9.446 1.00 98.00 87 ARG A CA 1
ATOM 686 C C . ARG A 1 87 ? -7.284 7.815 8.588 1.00 98.00 87 ARG A C 1
ATOM 688 O O . ARG A 1 87 ? -7.389 8.019 7.385 1.00 98.00 87 ARG A O 1
ATOM 695 N N . LEU A 1 88 ? -8.016 6.918 9.234 1.00 98.50 88 LEU A N 1
ATOM 696 C CA . LEU A 1 88 ? -9.038 6.102 8.593 1.00 98.50 88 LEU A CA 1
ATOM 697 C C . LEU A 1 88 ? -10.242 6.970 8.225 1.00 98.50 88 LEU A C 1
ATOM 699 O O . LEU A 1 88 ? -10.753 7.714 9.067 1.00 98.50 88 LEU A O 1
ATOM 703 N N . VAL A 1 89 ? -10.727 6.851 6.992 1.00 98.25 89 VAL A N 1
ATOM 704 C CA . VAL A 1 89 ? -11.991 7.473 6.562 1.00 98.25 89 VAL A CA 1
ATOM 705 C C . VAL A 1 89 ? -13.165 6.508 6.680 1.00 98.25 89 VAL A C 1
ATOM 707 O O . VAL A 1 89 ? -14.289 6.940 6.928 1.00 98.25 89 VAL A O 1
ATOM 710 N N . GLU A 1 90 ? -12.903 5.205 6.590 1.00 98.25 90 GLU A N 1
ATOM 711 C CA . GLU A 1 90 ? -13.895 4.142 6.740 1.00 98.25 90 GLU A CA 1
ATOM 712 C C . GLU A 1 90 ? -13.225 2.852 7.248 1.00 98.25 90 GLU A C 1
ATOM 714 O O . GLU A 1 90 ? -12.037 2.609 7.029 1.00 98.25 90 GLU A O 1
ATOM 719 N N . VAL A 1 91 ? -13.999 2.024 7.954 1.00 98.56 91 VAL A N 1
ATOM 720 C CA . VAL A 1 91 ? -13.624 0.663 8.358 1.00 98.56 91 VAL A CA 1
ATOM 721 C C . VAL A 1 91 ? -14.786 -0.254 7.998 1.00 98.56 91 VAL A C 1
ATOM 723 O O . VAL A 1 91 ? -15.890 -0.080 8.516 1.00 98.56 91 VAL A O 1
ATOM 726 N N . ARG A 1 92 ? -14.551 -1.220 7.107 1.00 98.19 92 ARG A N 1
ATOM 727 C CA . ARG A 1 92 ? -15.599 -2.093 6.558 1.00 98.19 92 ARG A CA 1
ATOM 728 C C . ARG A 1 92 ? -15.232 -3.556 6.748 1.00 98.19 92 ARG A C 1
ATOM 730 O O . ARG A 1 92 ? -14.240 -4.009 6.193 1.00 98.19 92 ARG A O 1
ATOM 737 N N . TYR A 1 93 ? -16.047 -4.295 7.493 1.00 98.62 93 TYR A N 1
ATOM 738 C CA . TYR A 1 93 ? -15.898 -5.742 7.645 1.00 98.62 93 TYR A CA 1
ATOM 739 C C . TYR A 1 93 ? -16.766 -6.497 6.634 1.00 98.62 93 TYR A C 1
ATOM 741 O O . TYR A 1 93 ? -17.958 -6.210 6.505 1.00 98.62 93 TYR A O 1
ATOM 749 N N . ASP A 1 94 ? -16.175 -7.479 5.958 1.00 98.25 94 ASP A N 1
ATOM 750 C CA . ASP A 1 94 ? -16.873 -8.471 5.145 1.00 98.25 94 ASP A CA 1
ATOM 751 C C . ASP A 1 94 ? -16.805 -9.843 5.833 1.00 98.25 94 ASP A C 1
ATOM 753 O O . ASP A 1 94 ? -15.745 -10.452 5.985 1.00 98.25 94 ASP A O 1
ATOM 757 N N . ALA A 1 95 ? -17.969 -10.347 6.244 1.00 97.75 95 ALA A N 1
ATOM 758 C CA . ALA A 1 95 ? -18.093 -11.637 6.913 1.00 97.75 95 ALA A CA 1
ATOM 759 C C . ALA A 1 95 ? -17.878 -12.840 5.977 1.00 97.75 95 ALA A C 1
ATOM 761 O O . ALA A 1 95 ? -17.633 -13.943 6.464 1.00 97.75 95 ALA A O 1
ATOM 762 N N . ALA A 1 96 ? -18.001 -12.666 4.656 1.00 97.38 96 ALA A N 1
ATOM 763 C CA . ALA A 1 96 ? -17.809 -13.748 3.694 1.00 97.38 96 ALA A CA 1
ATOM 764 C C . ALA A 1 96 ? -16.324 -14.075 3.496 1.00 97.38 96 ALA A C 1
ATOM 766 O O . ALA A 1 96 ? -15.967 -15.252 3.420 1.00 97.38 96 ALA A O 1
ATOM 767 N N . SER A 1 97 ? -15.469 -13.050 3.433 1.00 95.94 97 SER A N 1
ATOM 768 C CA . SER A 1 97 ? -14.011 -13.213 3.383 1.00 95.94 97 SER A CA 1
ATOM 769 C C . SER A 1 97 ? -13.361 -13.282 4.768 1.00 95.94 97 SER A C 1
ATOM 771 O O . SER A 1 97 ? -12.224 -13.736 4.872 1.00 95.94 97 SER A O 1
ATOM 773 N N . ASP A 1 98 ? -14.081 -12.894 5.827 1.00 98.06 98 ASP A N 1
ATOM 774 C CA . ASP A 1 98 ? -13.533 -12.658 7.168 1.00 98.06 98 ASP A CA 1
ATOM 775 C C . ASP A 1 98 ? -12.366 -11.660 7.128 1.00 98.06 98 ASP A C 1
ATOM 777 O O . ASP A 1 98 ? -11.274 -11.906 7.645 1.00 98.06 98 ASP A O 1
ATOM 781 N N . GLU A 1 99 ? -12.593 -10.521 6.475 1.00 98.44 99 GLU A N 1
ATOM 782 C CA . GLU A 1 99 ? -11.604 -9.458 6.307 1.00 98.44 99 GLU A CA 1
ATOM 783 C C . GLU A 1 99 ? -12.210 -8.097 6.645 1.00 98.44 99 GLU A C 1
ATOM 785 O O . GLU A 1 99 ? -13.363 -7.803 6.334 1.00 98.44 99 GLU A O 1
ATOM 790 N N . THR A 1 100 ? -11.411 -7.241 7.273 1.00 98.75 100 THR A N 1
ATOM 791 C CA . THR A 1 100 ? -11.730 -5.829 7.463 1.00 98.75 100 THR A CA 1
ATOM 792 C C . THR A 1 100 ? -10.873 -4.985 6.532 1.00 98.75 100 THR A C 1
ATOM 794 O O . THR A 1 100 ? -9.645 -5.031 6.596 1.00 98.75 100 THR A O 1
ATOM 797 N N . THR A 1 101 ? -11.514 -4.180 5.692 1.00 98.50 101 THR A N 1
ATOM 798 C CA . THR A 1 101 ? -10.866 -3.125 4.914 1.00 98.50 101 THR A CA 1
ATOM 799 C C . THR A 1 101 ? -10.728 -1.873 5.772 1.00 98.50 101 THR A C 1
ATOM 801 O O . THR A 1 101 ? -11.724 -1.306 6.227 1.00 98.50 101 THR A O 1
ATOM 804 N N . LEU A 1 102 ? -9.487 -1.446 5.981 1.00 98.56 102 LEU A N 1
ATOM 805 C CA . LEU A 1 102 ? -9.137 -0.121 6.468 1.00 98.56 102 LEU A CA 1
ATOM 806 C C . LEU A 1 102 ? -9.039 0.808 5.259 1.00 98.56 102 LEU A C 1
ATOM 808 O O . LEU A 1 102 ? -8.250 0.551 4.350 1.00 98.56 102 LEU A O 1
ATOM 812 N N . VAL A 1 103 ? -9.865 1.848 5.229 1.00 98.38 103 VAL A N 1
ATOM 813 C CA . VAL A 1 103 ? -9.945 2.770 4.095 1.00 98.38 103 VAL A CA 1
ATOM 814 C C . VAL A 1 103 ? -9.285 4.084 4.476 1.00 98.38 103 VAL A C 1
ATOM 816 O O . VAL A 1 103 ? -9.615 4.690 5.501 1.00 98.38 103 VAL A O 1
ATOM 819 N N . PHE A 1 104 ? -8.383 4.533 3.616 1.00 98.25 104 PHE A N 1
ATOM 820 C CA . PHE A 1 104 ? -7.735 5.838 3.678 1.00 98.25 104 PHE A CA 1
ATOM 821 C C . PHE A 1 104 ? -8.179 6.675 2.479 1.00 98.25 104 PHE A C 1
ATOM 823 O O . PHE A 1 104 ? -8.821 6.158 1.565 1.00 98.25 104 PHE A O 1
ATOM 830 N N . SER A 1 105 ? -7.847 7.961 2.468 1.00 96.31 105 SER A N 1
ATOM 831 C CA . SER A 1 105 ? -8.132 8.834 1.330 1.00 96.31 105 SER A CA 1
ATOM 832 C C . SER A 1 105 ? -6.888 9.588 0.900 1.00 96.31 105 SER A C 1
ATOM 834 O O . SER A 1 105 ? -6.139 10.059 1.757 1.00 96.31 105 SER A O 1
ATOM 836 N N . ASP A 1 106 ? -6.707 9.769 -0.402 1.00 92.44 106 ASP A N 1
ATOM 837 C CA . ASP A 1 106 ? -5.746 10.744 -0.909 1.00 92.44 106 ASP A CA 1
ATOM 838 C C . ASP A 1 106 ? -6.269 12.192 -0.816 1.00 92.44 106 ASP A C 1
ATOM 840 O O . ASP A 1 106 ? -7.351 12.465 -0.288 1.00 92.44 106 ASP A O 1
ATOM 844 N N . GLU A 1 107 ? -5.475 13.142 -1.315 1.00 88.50 107 GLU A N 1
ATOM 845 C CA . GLU A 1 107 ? -5.815 14.572 -1.320 1.00 88.50 107 GLU A CA 1
ATOM 846 C C . GLU A 1 107 ? -7.026 14.914 -2.206 1.00 88.50 107 GLU A C 1
ATOM 848 O O . GLU A 1 107 ? -7.655 15.954 -2.003 1.00 88.50 107 GLU A O 1
ATOM 853 N N . GLU A 1 108 ? -7.373 14.046 -3.160 1.00 90.62 108 GLU A N 1
ATOM 854 C CA . GLU A 1 108 ? -8.532 14.190 -4.047 1.00 90.62 108 GLU A CA 1
ATOM 855 C C . GLU A 1 108 ? -9.780 13.472 -3.498 1.00 90.62 108 GLU A C 1
ATOM 857 O O . GLU A 1 108 ? -10.874 13.600 -4.054 1.00 90.62 108 GLU A O 1
ATOM 862 N N . GLY A 1 109 ? -9.644 12.763 -2.373 1.00 88.12 109 GLY A N 1
ATOM 863 C CA . GLY A 1 109 ? -10.709 11.989 -1.743 1.00 88.12 109 GLY A CA 1
ATOM 864 C C . GLY A 1 109 ? -10.906 10.600 -2.353 1.00 88.12 109 GLY A C 1
ATOM 865 O O . GLY A 1 109 ? -11.924 9.964 -2.074 1.00 88.12 109 GLY A O 1
ATOM 866 N N . LEU A 1 110 ? -9.969 10.116 -3.175 1.00 92.94 110 LEU A N 1
ATOM 867 C CA . LEU A 1 110 ? -9.993 8.748 -3.684 1.00 92.94 110 LEU A CA 1
ATOM 868 C C . LEU A 1 110 ? -9.634 7.772 -2.570 1.00 92.94 110 LEU A C 1
ATOM 870 O O . LEU A 1 110 ? -8.709 7.996 -1.789 1.00 92.94 110 LEU A O 1
ATOM 874 N N . HIS A 1 111 ? -10.390 6.680 -2.500 1.00 95.56 111 HIS A N 1
ATOM 875 C CA . HIS A 1 111 ? -10.219 5.668 -1.471 1.00 95.56 111 HIS A CA 1
ATOM 876 C C . HIS A 1 111 ? -9.007 4.779 -1.763 1.00 95.56 111 HIS A C 1
ATOM 878 O O . HIS A 1 111 ? -8.848 4.259 -2.868 1.00 95.56 111 HIS A O 1
ATOM 884 N N . LEU A 1 112 ? -8.189 4.576 -0.734 1.00 96.62 112 LEU A N 1
ATOM 885 C CA . LEU A 1 112 ? -7.073 3.639 -0.714 1.00 96.62 112 LEU A CA 1
ATOM 886 C C . LEU A 1 112 ? -7.438 2.508 0.254 1.00 96.62 112 LEU A C 1
ATOM 888 O O . LEU A 1 112 ? -7.351 2.661 1.474 1.00 96.62 112 LEU A O 1
ATOM 892 N N . ASP A 1 113 ? -7.894 1.388 -0.303 1.00 97.12 113 ASP A N 1
ATOM 893 C CA . ASP A 1 113 ? -8.448 0.256 0.444 1.00 97.12 113 ASP A CA 1
ATOM 894 C C . ASP A 1 113 ? -7.344 -0.743 0.824 1.00 97.12 113 ASP A C 1
ATOM 896 O O . ASP A 1 113 ? -6.675 -1.303 -0.045 1.00 97.12 113 ASP A O 1
ATOM 900 N N . TRP A 1 114 ? -7.176 -1.009 2.122 1.00 97.56 114 TRP A N 1
ATOM 901 C CA . TRP A 1 114 ? -6.209 -1.983 2.640 1.00 97.56 114 TRP A CA 1
ATOM 902 C C . TRP A 1 114 ? -6.886 -3.028 3.523 1.00 97.56 114 TRP A C 1
ATOM 904 O O . TRP A 1 114 ? -7.393 -2.726 4.603 1.00 97.56 114 TRP A O 1
ATOM 914 N N . ALA A 1 115 ? -6.902 -4.281 3.066 1.00 97.88 115 ALA A N 1
ATOM 915 C CA . ALA A 1 115 ? -7.570 -5.378 3.759 1.00 97.88 115 ALA A CA 1
ATOM 916 C C . ALA A 1 115 ? -6.661 -6.059 4.791 1.00 97.88 115 ALA A C 1
ATOM 918 O O . ALA A 1 115 ? -5.475 -6.294 4.546 1.00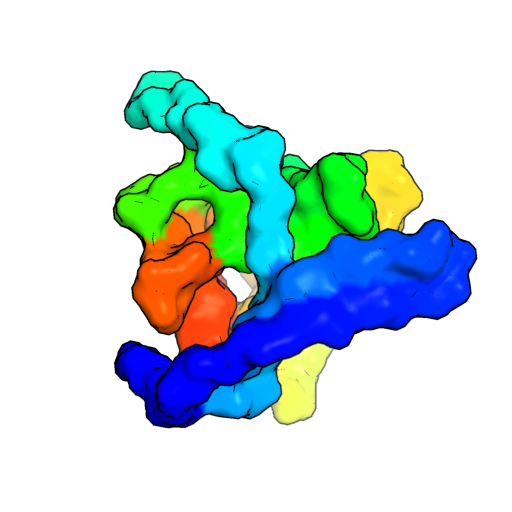 97.88 115 ALA A O 1
ATOM 919 N N . PHE A 1 116 ? -7.242 -6.443 5.924 1.00 98.44 116 PHE A N 1
ATOM 920 C CA . PHE A 1 116 ? -6.605 -7.256 6.955 1.00 98.44 116 PHE A CA 1
ATOM 921 C C . PHE A 1 116 ? -7.557 -8.349 7.432 1.00 98.44 116 PHE A C 1
ATOM 923 O O . PHE A 1 116 ? -8.770 -8.160 7.482 1.00 98.44 116 PHE A O 1
ATOM 930 N N . ARG A 1 117 ? -7.004 -9.498 7.820 1.00 97.94 117 ARG A N 1
ATOM 931 C CA . ARG A 1 117 ? -7.788 -10.644 8.294 1.00 97.94 117 ARG A CA 1
ATOM 932 C C . ARG A 1 117 ? -8.526 -10.347 9.601 1.00 97.94 117 ARG A C 1
ATOM 934 O O . ARG A 1 117 ? -7.926 -9.847 10.555 1.00 97.94 117 ARG A O 1
ATOM 941 N N . GLY A 1 118 ? -9.755 -10.840 9.677 1.00 98.12 118 GLY A N 1
ATOM 942 C CA . GLY A 1 118 ? -10.621 -10.848 10.847 1.00 98.12 118 GLY A CA 1
ATOM 943 C C . GLY A 1 118 ? -11.486 -9.599 10.958 1.00 98.12 118 GLY A C 1
ATOM 944 O O . GLY A 1 118 ? -11.298 -8.613 10.243 1.00 98.12 118 GLY A O 1
ATOM 945 N N . ASN A 1 119 ? -12.428 -9.636 11.899 1.00 98.44 119 ASN A N 1
ATOM 946 C CA . ASN A 1 119 ? -13.233 -8.475 12.255 1.00 98.44 119 ASN A CA 1
ATOM 947 C C . ASN A 1 119 ? -12.454 -7.522 13.178 1.00 98.44 119 ASN A C 1
ATOM 949 O O . ASN A 1 119 ? -12.085 -7.886 14.296 1.00 98.44 119 ASN A O 1
ATOM 953 N N . LEU A 1 120 ? -12.230 -6.293 12.713 1.00 98.19 120 LEU A N 1
ATOM 954 C CA . LEU A 1 120 ? -11.506 -5.250 13.436 1.00 98.19 120 LEU A CA 1
ATOM 955 C C . LEU A 1 120 ? -12.397 -4.060 13.837 1.00 98.19 120 LEU A C 1
ATOM 957 O O . LEU A 1 120 ? -11.880 -3.092 14.393 1.00 98.19 120 LEU A O 1
ATOM 961 N N . THR A 1 121 ? -13.716 -4.120 13.610 1.00 97.81 121 THR A N 1
ATOM 962 C CA . THR A 1 1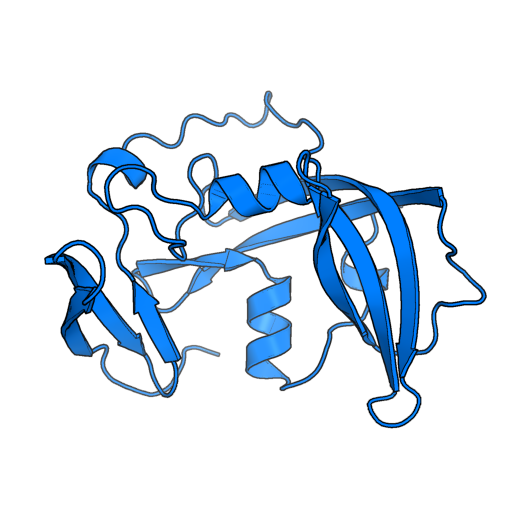21 ? -14.639 -2.988 13.848 1.00 97.81 121 THR A CA 1
ATOM 963 C C . THR A 1 121 ? -14.793 -2.610 15.319 1.00 97.81 121 THR A C 1
ATOM 965 O O . THR A 1 121 ? -15.187 -1.491 15.626 1.00 97.81 121 THR A O 1
ATOM 968 N N . ASP A 1 122 ? -14.472 -3.521 16.240 1.00 97.25 122 ASP A N 1
ATOM 969 C CA . ASP A 1 122 ? -14.458 -3.231 17.681 1.00 97.25 122 ASP A CA 1
ATOM 970 C C . ASP A 1 122 ? -13.161 -2.531 18.127 1.00 97.25 122 ASP A C 1
ATOM 972 O O . ASP A 1 122 ? -13.083 -2.007 19.238 1.00 97.25 122 ASP A O 1
ATOM 976 N N . ARG A 1 123 ? -12.121 -2.550 17.279 1.00 96.75 123 ARG A N 1
ATOM 977 C CA . ARG A 1 123 ? -10.793 -1.976 17.556 1.00 96.75 123 ARG A CA 1
ATOM 978 C C . ARG A 1 123 ? -10.561 -0.648 16.841 1.00 96.75 123 ARG A C 1
ATOM 980 O O . ARG A 1 123 ? -9.792 0.158 17.355 1.00 96.75 123 ARG A O 1
ATOM 987 N N . TYR A 1 124 ? -11.175 -0.455 15.674 1.00 97.88 124 TYR A N 1
ATOM 988 C CA . TYR A 1 124 ? -10.956 0.708 14.818 1.00 97.88 124 TYR A CA 1
ATOM 989 C C . TYR A 1 124 ? -12.262 1.196 14.197 1.00 97.88 124 TYR A C 1
ATOM 991 O O . TYR A 1 124 ? -13.122 0.402 13.813 1.00 97.88 124 TYR A O 1
ATOM 999 N N . ALA A 1 125 ? -12.364 2.510 14.034 1.00 98.19 125 ALA A N 1
ATOM 1000 C CA . ALA A 1 125 ? -13.467 3.190 13.382 1.00 98.19 125 ALA A CA 1
ATOM 1001 C C . ALA A 1 125 ? -12.973 4.337 12.487 1.00 98.19 125 ALA A C 1
ATOM 1003 O O . ALA A 1 125 ? -11.822 4.777 12.545 1.00 98.19 125 ALA A O 1
ATOM 1004 N N . ALA A 1 126 ? -13.880 4.852 11.655 1.00 98.19 126 ALA A N 1
ATOM 1005 C CA . ALA A 1 126 ? -13.634 6.067 10.893 1.00 98.19 126 ALA A CA 1
ATOM 1006 C C . ALA A 1 126 ? -13.227 7.219 11.825 1.00 98.19 126 ALA A C 1
ATOM 1008 O O . ALA A 1 126 ? -13.861 7.484 12.848 1.00 98.19 126 ALA A O 1
ATOM 1009 N N . GLY A 1 127 ? -12.182 7.934 11.434 1.00 98.19 127 GLY A N 1
ATOM 1010 C CA . GLY A 1 127 ? -11.614 9.041 12.179 1.00 98.19 127 GLY A CA 1
ATOM 1011 C C . GLY A 1 127 ? -10.419 8.675 13.056 1.00 98.19 127 GLY A C 1
ATOM 1012 O O . GLY A 1 127 ? -9.713 9.608 13.447 1.00 98.19 127 GLY A O 1
ATOM 1013 N N . ASP A 1 128 ? -10.161 7.391 13.312 1.00 98.38 128 ASP A N 1
ATOM 1014 C CA . ASP A 1 128 ? -8.986 6.941 14.059 1.00 98.38 128 ASP A CA 1
ATOM 1015 C C . ASP A 1 128 ? -7.697 7.171 13.264 1.00 98.38 128 ASP A C 1
ATOM 1017 O O . ASP A 1 128 ? -7.664 7.021 12.044 1.00 98.38 128 ASP A O 1
ATOM 1021 N N . THR A 1 129 ? -6.611 7.515 13.958 1.00 97.88 129 THR A N 1
ATOM 1022 C CA . THR A 1 129 ? -5.261 7.498 13.379 1.00 97.88 129 THR A CA 1
ATOM 1023 C C . THR A 1 129 ? -4.591 6.175 13.708 1.00 97.88 129 THR A C 1
ATOM 1025 O O . THR A 1 129 ? -4.452 5.830 14.882 1.00 97.88 129 THR A O 1
ATOM 1028 N N . ILE A 1 130 ? -4.123 5.472 12.682 1.00 97.44 130 ILE A N 1
ATOM 1029 C CA . ILE A 1 130 ? -3.391 4.215 12.812 1.00 97.44 130 ILE A CA 1
ATOM 1030 C C . ILE A 1 130 ? -1.942 4.397 12.366 1.00 97.44 130 ILE A C 1
ATOM 1032 O O . ILE A 1 130 ? -1.651 5.177 11.459 1.00 97.44 130 ILE A O 1
ATOM 1036 N N . THR A 1 131 ? -1.035 3.668 13.015 1.00 97.50 131 THR A N 1
ATOM 1037 C CA . THR A 1 131 ? 0.382 3.625 12.651 1.00 97.50 131 THR A CA 1
ATOM 1038 C C . THR A 1 131 ? 0.747 2.211 12.217 1.00 97.50 131 THR A C 1
ATOM 1040 O O . THR A 1 131 ? 0.594 1.267 12.998 1.00 97.50 131 THR A O 1
ATOM 1043 N N . LEU A 1 132 ? 1.243 2.073 10.990 1.00 97.44 132 LEU A N 1
ATOM 1044 C CA . LEU A 1 132 ? 1.652 0.801 10.399 1.00 97.44 132 LEU A CA 1
ATOM 1045 C C . LEU A 1 132 ? 3.144 0.819 10.063 1.00 97.44 132 LEU A C 1
ATOM 1047 O O . LEU A 1 132 ? 3.738 1.875 9.849 1.00 97.44 132 LEU A O 1
ATOM 1051 N N . LYS A 1 133 ? 3.751 -0.361 10.005 1.00 97.00 133 LYS A N 1
ATOM 1052 C CA . LYS A 1 133 ? 5.107 -0.578 9.506 1.00 97.00 133 LYS A CA 1
ATOM 1053 C C . LYS A 1 133 ? 5.097 -1.693 8.473 1.00 97.00 133 LYS A C 1
ATOM 1055 O O . LYS A 1 133 ? 4.490 -2.735 8.703 1.00 97.00 133 LYS A O 1
ATOM 1060 N N . PHE A 1 134 ? 5.829 -1.487 7.392 1.00 97.38 134 PHE A N 1
ATOM 1061 C CA . PHE A 1 134 ? 6.052 -2.476 6.345 1.00 97.38 134 PHE A CA 1
ATOM 1062 C C . PHE A 1 134 ? 7.542 -2.599 6.074 1.00 97.38 134 PHE A C 1
ATOM 1064 O O . PHE A 1 134 ? 8.291 -1.635 6.256 1.00 97.38 134 PHE A O 1
ATOM 1071 N N . LYS A 1 135 ? 7.979 -3.774 5.634 1.00 96.94 135 LYS A N 1
ATOM 1072 C CA . LYS A 1 135 ? 9.335 -3.956 5.112 1.00 96.94 135 LYS A CA 1
ATOM 1073 C C . LYS A 1 135 ? 9.307 -3.909 3.601 1.00 96.94 135 LYS A C 1
ATOM 1075 O O . LYS A 1 135 ? 8.441 -4.536 2.998 1.00 96.94 135 LYS A O 1
ATOM 1080 N N . VAL A 1 136 ? 10.279 -3.226 3.009 1.00 96.12 136 VAL A N 1
ATOM 1081 C CA . VAL A 1 136 ? 10.540 -3.359 1.577 1.00 96.12 136 VAL A CA 1
ATOM 1082 C C . VAL A 1 136 ? 11.302 -4.656 1.358 1.00 96.12 136 VAL A C 1
ATOM 1084 O O . VAL A 1 136 ? 12.301 -4.926 2.031 1.00 96.12 136 VAL A O 1
ATOM 1087 N N . VAL A 1 137 ? 10.804 -5.486 0.452 1.00 96.12 137 VAL A N 1
ATOM 1088 C CA . VAL A 1 137 ? 11.387 -6.782 0.117 1.00 96.12 137 VAL A CA 1
ATOM 1089 C C . VAL A 1 137 ? 11.587 -6.886 -1.385 1.00 96.12 137 VAL A C 1
ATOM 1091 O O . VAL A 1 137 ? 10.792 -6.379 -2.178 1.00 96.12 137 VAL A O 1
ATOM 1094 N N . GLU A 1 138 ? 12.667 -7.556 -1.764 1.00 94.94 138 GLU A N 1
ATOM 1095 C CA . GLU A 1 138 ? 12.948 -7.882 -3.154 1.00 94.94 138 GLU A CA 1
ATOM 1096 C C . GLU A 1 138 ? 11.994 -8.981 -3.631 1.00 94.94 138 GLU A C 1
ATOM 1098 O O . GLU A 1 138 ? 11.790 -9.996 -2.958 1.00 94.94 138 GLU A O 1
ATOM 1103 N N . TYR A 1 139 ? 11.440 -8.802 -4.825 1.00 91.06 139 TYR A N 1
ATOM 1104 C CA . TYR A 1 139 ? 10.573 -9.761 -5.484 1.00 91.06 139 TYR A CA 1
ATOM 1105 C C . TYR A 1 139 ? 11.128 -10.118 -6.861 1.00 91.06 139 TYR A C 1
ATOM 1107 O O . TYR A 1 139 ? 11.452 -9.258 -7.679 1.00 91.06 139 TYR A O 1
ATOM 1115 N N . ALA A 1 140 ? 11.233 -11.422 -7.121 1.00 87.31 140 ALA A N 1
ATOM 1116 C CA . ALA A 1 140 ? 11.684 -11.983 -8.397 1.00 87.31 140 ALA A CA 1
ATOM 1117 C C . ALA A 1 140 ? 13.063 -11.505 -8.905 1.00 87.31 140 ALA A C 1
ATOM 1119 O O . ALA A 1 140 ? 13.376 -11.711 -10.075 1.00 87.31 140 ALA A O 1
ATOM 1120 N N . GLY A 1 141 ? 13.900 -10.924 -8.040 1.00 85.88 141 GLY A N 1
ATOM 1121 C CA . GLY A 1 141 ? 15.253 -10.486 -8.392 1.00 85.88 141 GLY A CA 1
ATOM 1122 C C . GLY A 1 141 ? 15.347 -9.112 -9.068 1.00 85.88 141 GLY A C 1
ATOM 1123 O O . GLY A 1 141 ? 16.435 -8.731 -9.493 1.00 85.88 141 GLY A O 1
ATOM 1124 N N . GLU A 1 142 ? 14.223 -8.413 -9.263 1.00 86.62 142 GLU A N 1
ATOM 1125 C CA . GLU A 1 142 ? 14.186 -7.153 -10.031 1.00 86.62 142 GLU A CA 1
ATOM 1126 C C . GLU A 1 142 ? 13.160 -6.133 -9.504 1.00 86.62 142 GLU A C 1
ATOM 1128 O O . GLU A 1 142 ? 13.243 -4.961 -9.855 1.00 86.62 142 GLU A O 1
ATOM 1133 N N . PHE A 1 143 ? 12.200 -6.550 -8.671 1.00 92.25 143 PHE A N 1
ATOM 1134 C CA . PHE A 1 143 ? 11.125 -5.687 -8.174 1.00 92.25 143 PHE A CA 1
ATOM 1135 C C . PHE A 1 143 ? 11.204 -5.482 -6.671 1.00 92.25 143 PHE A C 1
ATOM 1137 O O . PHE A 1 143 ? 11.781 -6.287 -5.941 1.00 92.25 143 PHE A O 1
ATOM 1144 N N . GLU A 1 144 ? 10.532 -4.439 -6.209 1.00 93.88 144 GLU A N 1
ATOM 1145 C CA . GLU A 1 144 ? 10.452 -4.077 -4.807 1.00 93.88 144 GLU A CA 1
ATOM 1146 C C . GLU A 1 144 ? 9.001 -3.902 -4.401 1.00 93.88 144 GLU A C 1
ATOM 1148 O O . GLU A 1 144 ? 8.223 -3.163 -5.009 1.00 93.88 144 GLU A O 1
ATOM 1153 N N . ILE A 1 145 ? 8.627 -4.630 -3.360 1.00 95.69 145 ILE A N 1
ATOM 1154 C CA . ILE A 1 145 ? 7.267 -4.655 -2.842 1.00 95.69 145 ILE A CA 1
ATOM 1155 C C . ILE A 1 145 ? 7.303 -4.519 -1.328 1.00 95.69 145 ILE A C 1
ATOM 1157 O O . ILE A 1 145 ? 8.352 -4.624 -0.694 1.00 95.69 145 ILE A O 1
ATOM 1161 N N . LEU A 1 146 ? 6.132 -4.340 -0.730 1.00 97.81 146 LEU A N 1
ATOM 1162 C CA . LEU A 1 146 ? 5.992 -4.468 0.713 1.00 97.81 146 LEU A CA 1
ATOM 1163 C C . LEU A 1 146 ? 5.810 -5.938 1.103 1.00 97.81 146 LEU A C 1
ATOM 1165 O O . LEU A 1 146 ? 5.125 -6.693 0.411 1.00 97.81 146 LEU A O 1
ATOM 1169 N N . ASP A 1 147 ? 6.338 -6.327 2.260 1.00 97.69 147 ASP A N 1
ATOM 1170 C CA . ASP A 1 147 ? 6.113 -7.637 2.887 1.00 97.69 147 ASP A CA 1
ATOM 1171 C C . ASP A 1 147 ? 4.620 -7.971 3.077 1.00 97.69 147 ASP A C 1
ATOM 1173 O O . ASP A 1 147 ? 4.216 -9.137 3.028 1.00 97.69 147 ASP A O 1
ATOM 1177 N N . TYR A 1 148 ? 3.773 -6.948 3.225 1.00 97.94 148 TYR A N 1
ATOM 1178 C CA . TYR A 1 148 ? 2.316 -7.065 3.125 1.00 97.94 148 TYR A CA 1
ATOM 1179 C C . TYR A 1 148 ? 1.866 -7.733 1.817 1.00 97.94 148 TYR A C 1
ATOM 1181 O O . TYR A 1 148 ? 1.086 -8.686 1.842 1.00 97.94 148 TYR A O 1
ATOM 1189 N N . MET A 1 149 ? 2.378 -7.258 0.679 1.00 96.38 149 MET A N 1
ATOM 1190 C CA . MET A 1 149 ? 2.009 -7.748 -0.650 1.00 96.38 149 MET A CA 1
ATOM 1191 C C . MET A 1 149 ? 2.542 -9.158 -0.871 1.00 96.38 149 MET A C 1
ATOM 1193 O O . MET A 1 149 ? 1.808 -10.013 -1.358 1.00 96.38 149 MET A O 1
ATOM 1197 N N . GLU A 1 150 ? 3.779 -9.430 -0.441 1.00 94.88 150 GLU A N 1
ATOM 1198 C CA . GLU A 1 150 ? 4.359 -10.776 -0.498 1.00 94.88 150 GLU A CA 1
ATOM 1199 C C . GLU A 1 150 ? 3.492 -11.787 0.266 1.00 94.88 150 GLU A C 1
ATOM 1201 O O . GLU A 1 150 ? 3.182 -12.865 -0.254 1.00 94.88 150 GLU A O 1
ATOM 1206 N N . THR A 1 151 ? 3.054 -11.419 1.474 1.00 95.81 151 THR A N 1
ATOM 1207 C CA . THR A 1 151 ? 2.196 -12.266 2.313 1.00 95.81 151 THR A CA 1
ATOM 1208 C C . THR A 1 151 ? 0.841 -12.493 1.649 1.00 95.81 151 THR A C 1
ATOM 1210 O O . THR A 1 151 ? 0.429 -13.638 1.478 1.00 95.81 151 THR A O 1
ATOM 1213 N N . LEU A 1 152 ? 0.176 -11.420 1.205 1.00 95.25 152 LEU A N 1
ATOM 1214 C CA . LEU A 1 152 ? -1.112 -11.495 0.511 1.00 95.25 152 LEU A CA 1
ATOM 1215 C C . LEU A 1 152 ? -1.042 -12.408 -0.719 1.00 95.25 152 LEU A C 1
ATOM 1217 O O . LEU A 1 152 ? -1.923 -13.235 -0.947 1.00 95.25 152 LEU A O 1
ATOM 1221 N N . TRP A 1 153 ? 0.009 -12.265 -1.520 1.00 93.19 153 TRP A N 1
ATOM 1222 C CA . TRP A 1 153 ? 0.188 -13.019 -2.755 1.00 93.19 153 TRP A CA 1
ATOM 1223 C C . TRP A 1 153 ? 0.538 -14.484 -2.537 1.00 93.19 153 TRP A C 1
ATOM 1225 O O . TRP A 1 153 ? 0.123 -15.316 -3.343 1.00 93.19 153 TRP A O 1
ATOM 1235 N N . THR A 1 154 ? 1.286 -14.786 -1.477 1.00 92.06 154 THR A N 1
ATOM 1236 C CA . THR A 1 154 ? 1.677 -16.154 -1.121 1.00 92.06 154 THR A CA 1
ATOM 1237 C C . THR A 1 154 ? 0.516 -16.910 -0.485 1.00 92.06 154 THR A C 1
ATOM 1239 O O . THR A 1 154 ? 0.247 -18.052 -0.854 1.00 92.06 154 THR A O 1
ATOM 1242 N N . ASP A 1 155 ? -0.192 -16.267 0.443 1.00 93.38 155 ASP A N 1
ATOM 1243 C CA . ASP A 1 155 ? -1.242 -16.911 1.231 1.00 93.38 155 ASP A CA 1
ATOM 1244 C C . ASP A 1 155 ? -2.615 -16.852 0.543 1.00 93.38 155 ASP A C 1
ATOM 1246 O O . ASP A 1 155 ? -3.540 -17.565 0.940 1.00 93.38 155 ASP A O 1
ATOM 1250 N N . GLY A 1 156 ? -2.766 -15.992 -0.470 1.00 93.12 156 GLY A N 1
ATOM 1251 C CA . GLY A 1 156 ? -4.016 -15.788 -1.203 1.00 93.12 156 GLY A CA 1
ATOM 1252 C C . GLY A 1 156 ? -5.121 -15.131 -0.371 1.00 93.12 156 GLY A C 1
ATOM 1253 O O . GLY A 1 156 ? -6.297 -15.314 -0.677 1.00 93.12 156 GLY A O 1
ATOM 1254 N N . ARG A 1 157 ? -4.761 -14.422 0.704 1.00 94.00 157 ARG A N 1
ATOM 1255 C CA . ARG A 1 157 ? -5.691 -13.786 1.651 1.00 94.00 157 ARG A CA 1
ATOM 1256 C C . ARG A 1 157 ? -5.025 -12.644 2.409 1.00 94.00 157 ARG A C 1
ATOM 1258 O O . ARG A 1 157 ? -3.801 -12.643 2.553 1.00 94.00 157 ARG A O 1
ATOM 1265 N N . ALA A 1 158 ? -5.815 -11.714 2.942 1.00 97.06 158 ALA A N 1
ATOM 1266 C CA . ALA A 1 158 ? -5.280 -10.583 3.687 1.00 97.06 158 ALA A CA 1
ATOM 1267 C C . ALA A 1 158 ? -4.451 -11.028 4.912 1.00 97.06 158 ALA A C 1
ATOM 1269 O O . ALA A 1 158 ? -4.811 -11.988 5.611 1.00 97.06 158 ALA A O 1
ATOM 1270 N N . PRO A 1 159 ? -3.339 -10.338 5.221 1.00 97.69 159 PRO A N 1
ATOM 1271 C CA . PRO A 1 159 ? -2.515 -10.687 6.365 1.00 97.69 159 PRO A CA 1
ATOM 1272 C C . PRO A 1 159 ? -3.120 -10.154 7.676 1.00 97.69 159 PRO A C 1
ATOM 1274 O O . PRO A 1 159 ? -4.077 -9.378 7.694 1.00 97.69 159 PRO A O 1
ATOM 1277 N N . ALA A 1 160 ? -2.591 -10.601 8.817 1.00 97.75 160 ALA A N 1
ATOM 1278 C CA . ALA A 1 160 ? -3.059 -10.145 10.126 1.00 97.75 160 ALA A CA 1
ATOM 1279 C C . ALA A 1 160 ? -2.532 -8.737 10.439 1.00 97.75 160 ALA A C 1
ATOM 1281 O O . ALA A 1 160 ? -1.325 -8.515 10.362 1.00 97.75 160 ALA A O 1
ATOM 1282 N N . LEU A 1 161 ? -3.410 -7.820 10.862 1.00 97.62 161 LEU A N 1
ATOM 1283 C CA . LEU A 1 161 ? -3.031 -6.436 11.177 1.00 97.62 161 LEU A CA 1
ATOM 1284 C C . LEU A 1 161 ? -1.911 -6.346 12.226 1.00 97.62 161 LEU A C 1
ATOM 1286 O O . LEU A 1 161 ? -0.995 -5.543 12.075 1.00 97.62 161 LEU A O 1
ATOM 1290 N N . ASP A 1 162 ? -1.939 -7.199 13.254 1.00 96.75 162 ASP A N 1
ATOM 1291 C CA . ASP A 1 162 ? -0.970 -7.159 14.360 1.00 96.75 162 ASP A CA 1
ATOM 1292 C C . ASP A 1 162 ? 0.490 -7.383 13.909 1.00 96.75 162 ASP A C 1
ATOM 1294 O O . ASP A 1 162 ? 1.415 -6.985 14.616 1.00 96.75 162 ASP A O 1
ATOM 1298 N N . ASN A 1 163 ? 0.719 -7.953 12.718 1.00 96.88 163 ASN A N 1
ATOM 1299 C CA . ASN A 1 163 ? 2.064 -8.084 12.146 1.00 96.88 163 ASN A CA 1
ATOM 1300 C C . ASN A 1 163 ? 2.658 -6.728 11.718 1.00 96.88 163 ASN A C 1
ATOM 1302 O O . ASN A 1 163 ? 3.880 -6.576 11.684 1.00 96.88 163 ASN A O 1
ATOM 1306 N N . TYR A 1 164 ? 1.800 -5.749 11.425 1.00 97.56 164 TYR A N 1
ATOM 1307 C CA . TYR A 1 164 ? 2.169 -4.451 10.859 1.00 97.56 164 TYR A CA 1
ATOM 1308 C C . TYR A 1 164 ? 1.932 -3.293 11.825 1.00 97.56 164 TYR A C 1
ATOM 1310 O O . TYR A 1 164 ? 2.267 -2.162 11.497 1.00 97.56 164 TYR A O 1
ATOM 1318 N N . LEU A 1 165 ? 1.389 -3.529 13.021 1.00 95.50 165 LEU A N 1
ATOM 1319 C CA . LEU A 1 165 ? 1.224 -2.461 14.005 1.00 95.50 165 LEU A CA 1
ATOM 1320 C C . LEU A 1 165 ? 2.577 -2.010 14.576 1.00 95.50 165 LEU A C 1
ATOM 1322 O O . LEU A 1 165 ? 3.479 -2.807 14.874 1.00 95.50 165 LEU A O 1
ATOM 1326 N N . VAL A 1 166 ? 2.706 -0.695 14.745 1.00 88.25 166 VAL A N 1
ATOM 1327 C CA . VAL A 1 166 ? 3.741 -0.087 15.584 1.00 88.25 166 VAL A CA 1
ATOM 1328 C C . VAL A 1 166 ? 3.157 0.052 16.990 1.00 88.25 166 VAL A C 1
ATOM 1330 O O . VAL A 1 166 ? 2.244 0.850 17.196 1.00 8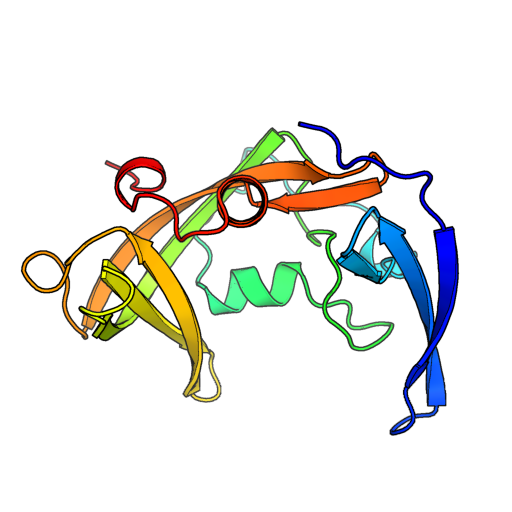8.25 166 VAL A O 1
ATOM 1333 N N . ASN A 1 167 ? 3.656 -0.762 17.923 1.00 64.25 167 ASN A N 1
ATOM 1334 C CA . ASN A 1 167 ? 3.301 -0.711 19.346 1.00 64.25 167 ASN A CA 1
ATOM 1335 C C . ASN A 1 167 ? 4.152 0.310 20.099 1.00 64.25 167 ASN A C 1
ATOM 1337 O O . ASN A 1 167 ? 5.354 0.419 19.759 1.00 64.25 167 ASN A O 1
#

Organism: Symbiobacterium thermophilum (NCBI:txid2734)

Secondary structure (DSSP, 8-state):
-PPSS--EEEEEE-TTT--EEEEEEETTEEEEPPPTTTSS-----GGG--PBPHHHHHHHHEETTTTEE-SS-SS--TT-EEEEEEE-SEEEEETTTTEEEEEEE-TT--EEEEEEES--TTT--TT-EEEEEEEEEEETTTEEEEHHHHHHHHHTSPPPGGGTB--

pLDDT: mean 90.59, std 10.73, range [44.66, 98.75]

Sequence (167 aa):
MVPEGTPQEFTLYRMQDGVRVTAVQVGDRVFIKPSPQHAAVKSRTAADQHYLTMADLQRQFYDPTIGVDVYDLADYEPGDTVLIRDRLVEVRYDAASDETTLVFSDEEGLHLDWAFRGNLTDRYAAGDTITLKFKVVEYAGEFEILDYMETLWTDGRAPALDNYLVN